Protein AF-A0A6B3CDD6-F1 (afdb_monomer_lite)

Sequence (97 aa):
TRARVNAILRVQDDTCPLCGSLGGDSSMEGPSWWHIDHDHRCCSGPTSCGQCVRGLLCKDCNTRGLAWYESLAADLQTWDHANAYLTDPPAHRAEAA

Structure (mmCIF, N/CA/C/O backbone):
data_AF-A0A6B3CDD6-F1
#
_entry.id   AF-A0A6B3CDD6-F1
#
loop_
_atom_site.group_PDB
_atom_site.id
_atom_site.type_symbol
_atom_site.label_atom_id
_atom_site.label_alt_id
_atom_site.label_comp_id
_atom_site.label_asym_id
_atom_site.label_entity_id
_atom_site.label_seq_id
_atom_site.pdbx_PDB_ins_code
_atom_site.Cartn_x
_atom_site.Cartn_y
_atom_site.Cartn_z
_atom_site.occupancy
_atom_site.B_iso_or_equiv
_atom_site.auth_seq_id
_atom_site.auth_comp_id
_atom_site.auth_asym_id
_atom_site.auth_atom_id
_atom_site.pdbx_PDB_model_num
ATOM 1 N N . THR A 1 1 ? 15.278 -6.518 -3.248 1.00 86.81 1 THR A N 1
ATOM 2 C CA . THR A 1 1 ? 16.163 -6.230 -4.402 1.00 86.81 1 THR A CA 1
ATOM 3 C C . THR A 1 1 ? 15.367 -5.500 -5.470 1.00 86.81 1 THR A C 1
ATOM 5 O O . THR A 1 1 ? 14.142 -5.573 -5.436 1.00 86.81 1 THR A O 1
ATOM 8 N N . ARG A 1 2 ? 16.021 -4.831 -6.432 1.00 88.25 2 ARG A N 1
ATOM 9 C CA . ARG A 1 2 ? 15.322 -4.169 -7.553 1.00 88.25 2 ARG A CA 1
ATOM 10 C C . ARG A 1 2 ? 14.465 -5.143 -8.374 1.00 88.25 2 ARG A C 1
ATOM 12 O O . ARG A 1 2 ? 13.357 -4.802 -8.756 1.00 88.25 2 ARG A O 1
ATOM 19 N N . ALA A 1 3 ? 14.936 -6.377 -8.559 1.00 90.56 3 ALA A N 1
ATOM 20 C CA . ALA A 1 3 ? 14.179 -7.424 -9.246 1.00 90.56 3 ALA A CA 1
ATOM 21 C C . ALA A 1 3 ? 12.838 -7.737 -8.559 1.00 90.56 3 ALA A C 1
ATOM 23 O O . ALA A 1 3 ? 11.816 -7.791 -9.236 1.00 90.56 3 ALA A O 1
ATOM 24 N N . ARG A 1 4 ? 12.831 -7.872 -7.223 1.00 92.38 4 ARG A N 1
ATOM 25 C CA . ARG A 1 4 ? 11.601 -8.120 -6.457 1.00 92.38 4 ARG A CA 1
ATOM 26 C C . ARG A 1 4 ? 10.631 -6.945 -6.537 1.00 92.38 4 ARG A C 1
ATOM 28 O O . ARG A 1 4 ? 9.458 -7.162 -6.787 1.00 92.38 4 ARG A O 1
ATOM 35 N N . VAL A 1 5 ? 11.122 -5.710 -6.404 1.00 91.94 5 VAL A N 1
ATOM 36 C CA . VAL A 1 5 ? 10.279 -4.509 -6.562 1.00 91.94 5 VAL A CA 1
ATOM 37 C C . VAL A 1 5 ? 9.611 -4.494 -7.940 1.00 91.94 5 VAL A C 1
ATOM 39 O O . VAL A 1 5 ? 8.399 -4.335 -8.027 1.00 91.94 5 VAL A O 1
ATOM 42 N N . ASN A 1 6 ? 10.372 -4.757 -9.005 1.00 92.38 6 ASN A N 1
ATOM 43 C CA . ASN A 1 6 ? 9.827 -4.798 -10.362 1.00 92.38 6 ASN A CA 1
ATOM 44 C C . ASN A 1 6 ? 8.827 -5.949 -10.569 1.00 92.38 6 ASN A C 1
ATOM 46 O O . ASN A 1 6 ? 7.899 -5.806 -11.355 1.00 92.38 6 ASN A O 1
ATOM 50 N N . ALA A 1 7 ? 9.011 -7.094 -9.904 1.00 94.56 7 ALA A N 1
ATOM 51 C CA . ALA A 1 7 ? 8.051 -8.198 -9.964 1.00 94.56 7 ALA A CA 1
ATOM 52 C C . ALA A 1 7 ? 6.709 -7.816 -9.328 1.00 94.56 7 ALA A C 1
ATOM 54 O O . ALA A 1 7 ? 5.665 -8.074 -9.919 1.00 94.56 7 ALA A O 1
ATOM 55 N N . ILE A 1 8 ? 6.749 -7.132 -8.182 1.00 96.12 8 ILE A N 1
ATOM 56 C CA . ILE A 1 8 ? 5.545 -6.633 -7.512 1.00 96.12 8 ILE A CA 1
ATOM 57 C C . ILE A 1 8 ? 4.838 -5.579 -8.376 1.00 96.12 8 ILE A C 1
ATOM 59 O O . ILE A 1 8 ? 3.627 -5.641 -8.540 1.00 96.12 8 ILE A O 1
ATOM 63 N N . LEU A 1 9 ? 5.575 -4.646 -8.983 1.00 93.31 9 LEU A N 1
ATOM 64 C CA . LEU A 1 9 ? 4.973 -3.638 -9.864 1.00 93.31 9 LEU A CA 1
ATOM 65 C C . LEU A 1 9 ? 4.276 -4.253 -11.084 1.00 93.31 9 LEU A C 1
ATOM 67 O O . LEU A 1 9 ? 3.169 -3.839 -11.414 1.00 93.31 9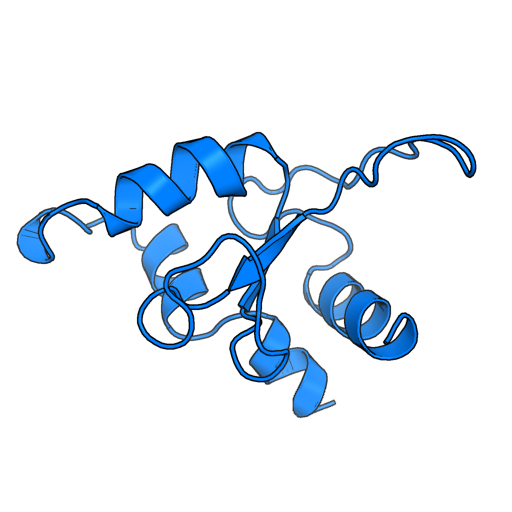 LEU A O 1
ATOM 71 N N . ARG A 1 10 ? 4.852 -5.305 -11.684 1.00 93.88 10 ARG A N 1
ATOM 72 C CA . ARG A 1 10 ? 4.214 -6.018 -12.802 1.00 93.88 10 ARG A CA 1
ATOM 73 C C . ARG A 1 10 ? 2.875 -6.647 -12.427 1.00 93.88 10 ARG A C 1
ATOM 75 O O . ARG A 1 10 ? 1.942 -6.552 -13.207 1.00 93.88 10 ARG A O 1
ATOM 82 N N . VAL A 1 11 ? 2.755 -7.270 -11.252 1.00 96.00 11 VAL A N 1
ATOM 83 C CA . VAL A 1 11 ? 1.465 -7.843 -10.802 1.00 96.00 11 VAL A CA 1
ATOM 84 C C . VAL A 1 11 ? 0.463 -6.783 -10.325 1.00 96.00 11 VAL A C 1
ATOM 86 O O . VAL A 1 11 ? -0.700 -7.102 -10.081 1.00 96.00 11 VAL A O 1
ATOM 89 N N . GLN A 1 12 ? 0.917 -5.538 -10.158 1.00 94.81 12 GLN A N 1
ATOM 90 C CA . GLN A 1 12 ? 0.086 -4.360 -9.909 1.00 94.81 12 GLN A CA 1
ATOM 91 C C . GLN A 1 12 ? -0.231 -3.576 -11.196 1.00 94.81 12 GLN A C 1
ATOM 93 O O . GLN A 1 12 ? -0.782 -2.479 -11.105 1.00 94.81 12 GLN A O 1
ATOM 98 N N . ASP A 1 13 ? 0.156 -4.082 -12.372 1.00 93.50 13 ASP A N 1
ATOM 99 C CA . ASP A 1 13 ? 0.006 -3.396 -13.662 1.00 93.50 13 ASP A CA 1
ATOM 100 C C . ASP A 1 13 ? 0.595 -1.970 -13.664 1.00 93.50 13 ASP A C 1
ATOM 102 O O . ASP A 1 13 ? 0.044 -1.054 -14.268 1.00 93.50 13 ASP A O 1
ATOM 106 N N . ASP A 1 14 ? 1.694 -1.760 -12.929 1.00 91.81 14 ASP A N 1
ATOM 107 C CA . ASP A 1 14 ? 2.326 -0.448 -12.721 1.00 91.81 14 ASP A CA 1
ATOM 108 C C . ASP A 1 14 ? 1.364 0.633 -12.156 1.00 91.81 14 ASP A C 1
ATOM 110 O O . ASP A 1 14 ? 1.562 1.841 -12.337 1.00 91.81 14 ASP A O 1
ATOM 114 N N . THR A 1 15 ? 0.335 0.207 -11.407 1.00 93.62 15 THR A N 1
ATOM 115 C CA . THR A 1 15 ? -0.639 1.071 -10.712 1.00 93.62 15 THR A CA 1
ATOM 116 C C . THR A 1 15 ? -0.598 0.910 -9.189 1.00 93.62 15 THR A C 1
ATOM 118 O O . THR A 1 15 ? -0.136 -0.096 -8.645 1.00 93.62 15 THR A O 1
ATOM 121 N N . CYS A 1 16 ? -1.026 1.946 -8.463 1.00 96.06 16 CYS A N 1
ATOM 122 C CA . CYS A 1 16 ? -1.259 1.835 -7.027 1.00 96.06 16 CYS A CA 1
ATOM 123 C C . CYS A 1 16 ? -2.511 0.974 -6.803 1.00 96.06 16 CYS A C 1
ATOM 125 O O . CYS A 1 16 ? -3.600 1.405 -7.183 1.00 96.06 16 CYS A O 1
ATOM 127 N N . PRO A 1 17 ? -2.412 -0.183 -6.131 1.00 96.62 17 PRO A N 1
ATOM 128 C CA . PRO A 1 17 ? -3.522 -1.120 -5.989 1.00 96.62 17 PRO A CA 1
ATOM 129 C C . PRO A 1 17 ? -4.675 -0.605 -5.120 1.00 96.62 17 PRO A C 1
ATOM 131 O O . PRO A 1 17 ? -5.676 -1.298 -5.036 1.00 96.62 17 PRO A O 1
ATOM 134 N N . LEU A 1 18 ? -4.542 0.563 -4.471 1.00 97.12 18 LEU A N 1
ATOM 135 C CA . LEU A 1 18 ? -5.598 1.179 -3.656 1.00 97.12 18 LEU A CA 1
ATOM 136 C C . LEU A 1 18 ? -6.336 2.335 -4.345 1.00 97.12 18 LEU A C 1
ATOM 138 O O . LEU A 1 18 ? -7.486 2.602 -4.011 1.00 97.12 18 LEU A O 1
ATOM 142 N N . CYS A 1 19 ? -5.684 3.069 -5.252 1.00 95.81 19 CYS A N 1
ATOM 143 C CA . CYS A 1 19 ? -6.302 4.218 -5.932 1.00 95.81 19 CYS A CA 1
ATOM 144 C C . CYS A 1 19 ? -6.292 4.128 -7.460 1.00 95.81 19 CYS A C 1
ATOM 146 O O . CYS A 1 19 ? -6.873 4.987 -8.117 1.00 95.81 19 CYS A O 1
ATOM 148 N N . GLY A 1 20 ? -5.616 3.132 -8.034 1.00 93.88 20 GLY A N 1
ATOM 149 C CA . GLY A 1 20 ? -5.498 2.932 -9.477 1.00 93.88 20 GLY A CA 1
ATOM 150 C C . GLY A 1 20 ? -4.600 3.941 -10.198 1.00 93.88 20 GLY A C 1
ATOM 151 O O . GLY A 1 20 ? -4.432 3.838 -11.409 1.00 93.88 20 GLY A O 1
ATOM 152 N N . SER A 1 21 ? -4.007 4.912 -9.495 1.00 91.38 21 SER A N 1
ATOM 153 C CA . SER A 1 21 ? -3.100 5.872 -10.127 1.00 91.38 21 SER A CA 1
ATOM 154 C C . SER A 1 21 ? -1.871 5.164 -10.690 1.00 91.38 21 SER A C 1
ATOM 156 O O . SER A 1 21 ? -1.242 4.364 -9.993 1.00 91.38 21 SER A O 1
ATOM 158 N N . LEU A 1 22 ? -1.509 5.504 -11.926 1.00 87.62 22 LEU A N 1
ATOM 159 C CA . LEU A 1 22 ? -0.252 5.083 -12.538 1.00 87.62 22 LEU A CA 1
ATOM 160 C C . LEU A 1 22 ? 0.925 5.736 -11.815 1.00 87.62 22 LEU A C 1
ATOM 162 O O . LEU A 1 22 ? 0.846 6.901 -11.405 1.00 87.62 22 LEU A O 1
ATOM 166 N N . GLY A 1 23 ? 2.022 4.990 -11.697 1.00 77.31 23 GLY A N 1
ATOM 167 C CA . GLY A 1 23 ? 3.290 5.554 -11.254 1.00 77.31 23 GLY A CA 1
ATOM 168 C C . GLY A 1 23 ? 3.705 6.705 -12.165 1.00 77.31 23 GLY A C 1
ATOM 169 O O . GLY A 1 23 ? 3.801 6.529 -13.378 1.00 77.31 23 GLY A O 1
ATOM 170 N N . GLY A 1 24 ? 3.937 7.887 -11.590 1.00 68.38 24 GLY A N 1
ATOM 171 C CA . GLY A 1 24 ? 4.525 8.998 -12.337 1.00 68.38 24 GLY A CA 1
ATOM 172 C C . GLY A 1 24 ? 5.928 8.633 -12.823 1.00 68.38 24 GLY A C 1
ATOM 173 O O . GLY A 1 24 ? 6.665 7.927 -12.133 1.00 68.38 24 GLY A O 1
ATOM 174 N N . ASP A 1 25 ? 6.310 9.153 -13.986 1.00 51.31 25 ASP A N 1
ATOM 175 C CA . ASP A 1 25 ? 7.615 8.969 -14.631 1.00 51.31 25 ASP A CA 1
ATOM 176 C C . ASP A 1 25 ? 8.766 9.709 -13.927 1.00 51.31 25 ASP A C 1
ATOM 178 O O . ASP A 1 25 ? 9.803 9.942 -14.546 1.00 51.31 25 ASP A O 1
ATOM 182 N N . SER A 1 26 ? 8.592 10.083 -12.651 1.00 49.66 26 SER A N 1
ATOM 183 C CA . SER A 1 26 ? 9.476 10.956 -11.879 1.00 49.66 26 SER A CA 1
ATOM 184 C C . SER A 1 26 ? 10.901 10.408 -11.807 1.00 49.66 26 SER A C 1
ATOM 186 O O . SER A 1 26 ? 11.257 9.684 -10.882 1.00 49.66 26 SER A O 1
ATOM 188 N N . SER A 1 27 ? 11.646 10.784 -12.845 1.00 41.81 27 SER A N 1
ATOM 189 C CA . SER A 1 27 ? 13.074 10.949 -13.057 1.00 41.81 27 SER A CA 1
ATOM 190 C C . SER A 1 27 ? 14.027 9.973 -12.369 1.00 41.81 27 SER A C 1
ATOM 192 O O . SER A 1 27 ? 14.005 9.723 -11.169 1.00 41.81 27 SER A O 1
ATOM 194 N N . MET A 1 28 ? 15.032 9.572 -13.145 1.00 46.25 28 MET A N 1
ATOM 195 C CA . MET A 1 28 ? 16.285 8.944 -12.707 1.00 46.25 28 MET A CA 1
ATOM 196 C C . MET A 1 28 ? 16.998 9.668 -11.531 1.00 46.25 28 MET A C 1
ATOM 198 O O . MET A 1 28 ? 18.017 9.171 -11.061 1.00 46.25 28 MET A O 1
ATOM 202 N N . GLU A 1 29 ? 16.496 10.826 -11.071 1.00 49.81 29 GLU A N 1
ATOM 203 C CA . GLU A 1 29 ? 17.125 11.745 -10.114 1.00 49.81 29 GLU A CA 1
ATOM 204 C C . GLU A 1 29 ? 16.166 12.284 -9.017 1.00 49.81 29 GLU A C 1
ATOM 206 O O . GLU A 1 29 ? 16.476 13.275 -8.358 1.00 49.81 29 GLU A O 1
ATOM 211 N N . GLY A 1 30 ? 15.012 11.645 -8.775 1.00 57.16 30 GLY A N 1
ATOM 212 C CA . GLY A 1 30 ? 14.051 12.042 -7.729 1.00 57.16 30 GLY A CA 1
ATOM 213 C C . GLY A 1 30 ? 13.683 10.927 -6.734 1.00 57.16 30 GLY A C 1
ATOM 214 O O . GLY A 1 30 ? 14.011 9.759 -6.955 1.00 57.16 30 GLY A O 1
ATOM 215 N N . PRO A 1 31 ? 12.990 11.249 -5.617 1.00 61.94 31 PRO A N 1
ATOM 216 C CA . PRO A 1 31 ? 12.383 10.232 -4.765 1.00 61.94 31 PRO A CA 1
ATOM 217 C C . PRO A 1 31 ? 11.385 9.408 -5.578 1.00 61.94 31 PRO A C 1
ATOM 219 O O . PRO A 1 31 ? 10.503 9.967 -6.230 1.00 61.94 31 PRO A O 1
ATOM 222 N N . SER A 1 32 ? 11.521 8.083 -5.507 1.00 76.69 32 SER A N 1
ATOM 223 C CA . SER A 1 32 ? 10.589 7.142 -6.129 1.00 76.69 32 SER A CA 1
ATOM 224 C C . SER A 1 32 ? 9.143 7.500 -5.779 1.00 76.69 32 SER A C 1
ATOM 226 O O . SER A 1 32 ? 8.813 7.685 -4.608 1.00 76.69 32 SER A O 1
ATOM 228 N N . TRP A 1 33 ? 8.277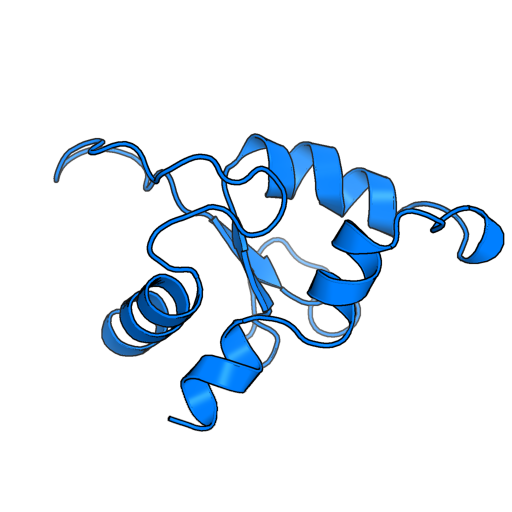 7.545 -6.793 1.00 87.00 33 TRP A N 1
ATOM 229 C CA . TRP A 1 33 ? 6.826 7.665 -6.618 1.00 87.00 33 TRP A CA 1
ATOM 230 C C . TRP A 1 33 ? 6.258 6.514 -5.771 1.00 87.00 33 TRP A C 1
ATOM 232 O O . TRP A 1 33 ? 5.306 6.688 -5.008 1.00 87.00 33 TRP A O 1
ATOM 242 N N . TRP A 1 34 ? 6.873 5.336 -5.901 1.00 92.44 34 TRP A N 1
ATOM 243 C CA . TRP A 1 34 ? 6.497 4.109 -5.213 1.00 92.44 34 TRP A CA 1
ATOM 244 C C . TRP A 1 34 ? 7.114 4.031 -3.825 1.00 92.44 34 TRP A C 1
ATOM 246 O O . TRP A 1 34 ? 8.337 4.109 -3.672 1.00 92.44 34 TRP A O 1
ATOM 256 N N . HIS A 1 35 ? 6.262 3.786 -2.837 1.00 94.12 35 HIS A N 1
ATOM 257 C CA . HIS A 1 35 ? 6.631 3.508 -1.460 1.00 94.12 35 HIS A CA 1
ATOM 258 C C . HIS A 1 35 ? 6.390 2.035 -1.143 1.00 94.12 35 HIS A C 1
ATOM 260 O O . HIS A 1 35 ? 5.356 1.479 -1.508 1.00 94.12 35 HIS A O 1
ATOM 266 N N . ILE A 1 36 ? 7.342 1.416 -0.445 1.00 96.06 36 ILE A N 1
ATOM 267 C CA . ILE A 1 36 ? 7.191 0.050 0.057 1.00 96.06 36 ILE A CA 1
ATOM 268 C C . ILE A 1 36 ? 6.215 0.086 1.225 1.00 96.06 36 ILE A C 1
ATOM 270 O O . ILE A 1 36 ? 6.502 0.699 2.253 1.00 96.06 36 ILE A O 1
ATOM 274 N N . ASP A 1 37 ? 5.091 -0.591 1.055 1.00 97.81 37 ASP A N 1
ATOM 275 C CA . ASP A 1 37 ? 4.148 -0.868 2.123 1.00 97.81 37 ASP A CA 1
ATOM 276 C C . ASP A 1 37 ? 4.414 -2.261 2.714 1.00 97.81 37 ASP A 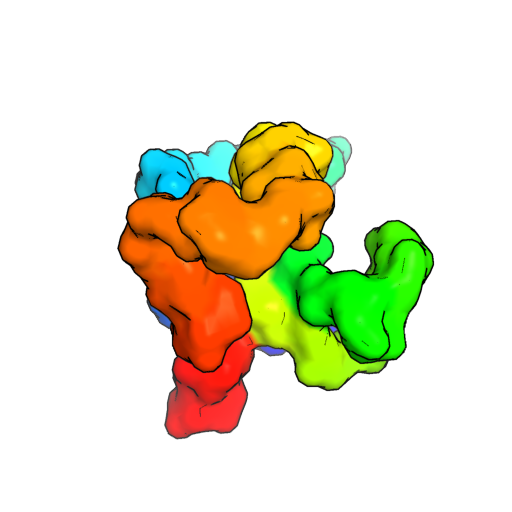C 1
ATOM 278 O O . ASP A 1 37 ? 4.783 -3.202 1.998 1.00 97.81 37 ASP A O 1
ATOM 282 N N . HIS A 1 38 ? 4.263 -2.392 4.031 1.00 97.81 38 HIS A N 1
ATOM 283 C CA . HIS A 1 38 ? 4.540 -3.631 4.745 1.00 97.81 38 HIS A CA 1
ATOM 284 C C . HIS A 1 38 ? 3.660 -3.814 5.980 1.00 97.81 38 HIS A C 1
ATOM 286 O O . HIS A 1 38 ? 3.125 -2.860 6.529 1.00 97.81 38 HIS A O 1
ATOM 292 N N . ASP A 1 39 ? 3.550 -5.057 6.450 1.00 97.19 39 ASP A N 1
ATOM 293 C CA . ASP A 1 39 ? 2.766 -5.375 7.644 1.00 97.19 39 ASP A CA 1
ATOM 294 C C . ASP A 1 39 ? 3.429 -4.805 8.914 1.00 97.19 39 ASP A C 1
ATOM 296 O O . ASP A 1 39 ? 4.534 -5.218 9.303 1.00 97.19 39 ASP A O 1
ATOM 300 N N . HIS A 1 40 ? 2.743 -3.869 9.581 1.00 94.12 40 HIS A N 1
ATOM 301 C CA . HIS A 1 40 ? 3.213 -3.250 10.821 1.00 94.12 40 HIS A CA 1
ATOM 302 C C . HIS A 1 40 ? 3.107 -4.156 12.059 1.00 94.12 40 HIS A C 1
ATOM 304 O O . HIS A 1 40 ? 3.735 -3.876 13.081 1.00 94.12 40 HIS A O 1
ATOM 310 N N . ARG A 1 41 ? 2.393 -5.287 11.972 1.00 94.00 41 ARG A N 1
ATOM 311 C CA . ARG A 1 41 ? 2.425 -6.346 12.997 1.00 94.00 41 ARG A CA 1
ATOM 312 C C . ARG A 1 41 ? 3.738 -7.129 12.952 1.00 94.00 41 ARG A C 1
ATOM 314 O O . ARG A 1 41 ? 4.163 -7.658 13.974 1.00 94.00 41 ARG A O 1
ATOM 321 N N . CYS A 1 42 ? 4.386 -7.198 11.784 1.00 96.94 42 CYS A N 1
ATOM 322 C CA . CYS A 1 42 ? 5.709 -7.805 11.628 1.00 96.94 42 CYS A CA 1
ATOM 323 C C . CYS A 1 42 ? 6.838 -6.811 11.937 1.00 96.94 42 CYS A C 1
ATOM 325 O O . CYS A 1 42 ? 7.807 -7.163 12.607 1.00 96.94 42 CYS A O 1
ATOM 327 N N . CYS A 1 43 ? 6.740 -5.575 11.444 1.00 95.62 43 CYS A N 1
ATOM 328 C CA . CYS A 1 43 ? 7.741 -4.530 11.665 1.00 95.62 43 CYS A CA 1
ATOM 329 C C . CYS A 1 43 ? 7.047 -3.236 12.085 1.00 95.62 43 CYS A C 1
ATOM 331 O O . CYS A 1 43 ? 6.403 -2.612 11.261 1.00 95.62 43 CYS A O 1
ATOM 333 N N . SER A 1 44 ? 7.201 -2.793 13.332 1.00 92.81 44 SER A N 1
ATOM 334 C CA . SER A 1 44 ? 6.529 -1.581 13.835 1.00 92.81 44 SER A CA 1
ATOM 335 C C . SER A 1 44 ? 7.183 -0.259 13.405 1.00 92.81 44 SER A C 1
ATOM 337 O O . SER A 1 44 ? 6.645 0.813 13.670 1.00 92.81 44 SER A O 1
ATOM 339 N N . GLY A 1 45 ? 8.372 -0.323 12.800 1.00 91.25 45 GLY A N 1
ATOM 340 C CA . GLY A 1 45 ? 9.139 0.840 12.361 1.00 91.25 45 GLY A CA 1
ATOM 341 C C . GLY A 1 45 ? 8.850 1.262 10.915 1.00 91.25 45 GLY A C 1
ATOM 342 O O . GLY A 1 45 ? 8.068 0.621 10.225 1.00 91.25 45 GLY A O 1
ATOM 343 N N . PRO A 1 46 ? 9.541 2.307 10.424 1.00 90.00 46 PRO A N 1
ATOM 344 C CA . PRO A 1 4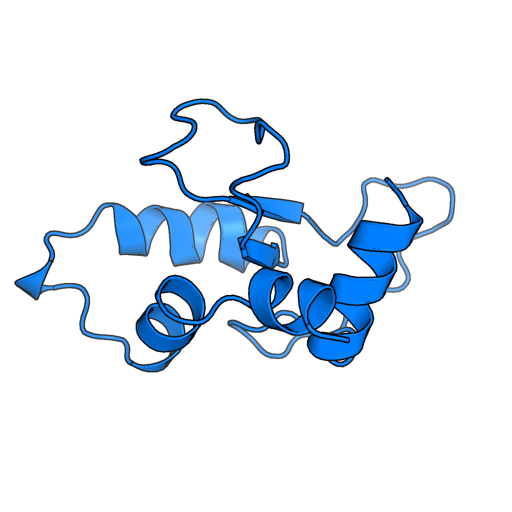6 ? 9.352 2.852 9.074 1.00 90.00 46 PRO A CA 1
ATOM 345 C C . PRO A 1 46 ? 9.981 1.998 7.960 1.00 90.00 46 PRO A C 1
ATOM 347 O O . PRO A 1 46 ? 9.963 2.393 6.794 1.00 90.00 46 PRO A O 1
ATOM 350 N N . THR A 1 47 ? 10.623 0.881 8.308 1.00 93.25 47 THR A N 1
ATOM 351 C CA . THR A 1 47 ? 11.321 0.010 7.365 1.00 93.25 47 THR A 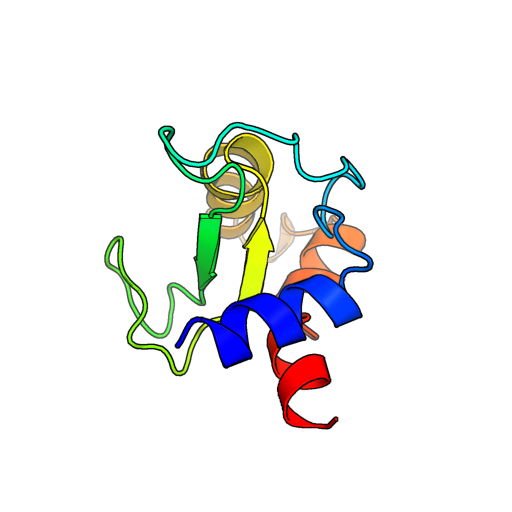CA 1
ATOM 352 C C . THR A 1 47 ? 10.850 -1.431 7.502 1.00 93.25 47 THR A C 1
ATOM 354 O O . THR A 1 47 ? 10.653 -1.957 8.598 1.00 93.25 47 THR A O 1
ATOM 357 N N . SER A 1 48 ? 10.732 -2.093 6.354 1.00 95.31 48 SER A N 1
ATOM 358 C CA . SER A 1 48 ? 10.410 -3.513 6.274 1.00 95.31 48 SER A CA 1
ATOM 359 C C . SER A 1 48 ? 11.646 -4.377 6.544 1.00 95.31 48 SER A C 1
ATOM 361 O O . SER A 1 48 ? 12.743 -4.071 6.072 1.00 95.31 48 SER A O 1
ATOM 363 N N . CYS A 1 49 ? 11.453 -5.535 7.185 1.00 96.06 49 CYS A N 1
ATOM 364 C CA . CYS A 1 49 ? 12.444 -6.619 7.220 1.00 96.06 49 CYS A CA 1
ATOM 365 C C . CYS A 1 49 ? 12.637 -7.307 5.852 1.00 96.06 49 CYS A C 1
ATOM 367 O O . CYS A 1 49 ? 13.432 -8.236 5.711 1.00 96.06 49 CYS A O 1
ATOM 369 N N . GLY A 1 50 ? 11.869 -6.900 4.841 1.00 93.94 50 GLY A N 1
ATOM 370 C CA . GLY A 1 50 ? 11.797 -7.517 3.527 1.00 93.94 50 GLY A CA 1
ATOM 371 C C . GLY A 1 50 ? 10.765 -8.638 3.463 1.00 93.94 50 GLY A C 1
ATOM 372 O O . GLY A 1 50 ? 10.081 -8.746 2.456 1.00 93.94 50 GLY A O 1
ATOM 373 N N . GLN A 1 51 ? 10.578 -9.447 4.502 1.00 94.50 51 GLN A N 1
ATOM 374 C CA . GLN A 1 51 ? 9.626 -10.568 4.438 1.00 94.50 51 GLN A CA 1
ATOM 375 C C . GLN A 1 51 ? 8.160 -10.123 4.537 1.00 94.50 51 GLN A C 1
ATOM 377 O O . GLN A 1 51 ? 7.282 -10.812 4.045 1.00 94.50 51 GLN A O 1
ATOM 382 N N . CYS A 1 52 ? 7.895 -8.952 5.118 1.00 96.94 52 CYS A N 1
ATOM 383 C CA . CYS A 1 52 ? 6.541 -8.441 5.342 1.00 96.94 52 CYS A CA 1
ATOM 384 C C . CYS A 1 52 ? 6.044 -7.442 4.288 1.00 96.94 52 CYS A C 1
ATOM 386 O O . CYS A 1 52 ? 5.064 -6.744 4.537 1.00 96.94 52 CYS A O 1
ATOM 388 N N . VAL A 1 53 ? 6.735 -7.313 3.151 1.00 97.81 53 VAL A N 1
ATOM 389 C CA . VAL A 1 53 ? 6.313 -6.407 2.071 1.00 97.81 53 VAL A CA 1
ATOM 390 C C . VAL A 1 53 ? 4.956 -6.855 1.543 1.00 97.81 53 VAL A C 1
ATOM 392 O O . VAL A 1 53 ? 4.805 -8.015 1.177 1.00 97.81 53 VAL A O 1
ATOM 395 N N . ARG A 1 54 ? 3.998 -5.928 1.474 1.00 98.19 54 ARG A N 1
ATOM 396 C CA . ARG A 1 54 ? 2.670 -6.163 0.893 1.00 98.19 54 ARG A CA 1
ATOM 397 C C . ARG A 1 54 ? 2.617 -5.696 -0.560 1.00 98.19 54 ARG A C 1
ATOM 399 O O . ARG A 1 54 ? 2.175 -6.427 -1.442 1.00 98.19 54 ARG A O 1
ATOM 406 N N . GLY A 1 55 ? 3.130 -4.505 -0.840 1.00 97.31 55 GLY A N 1
ATOM 407 C CA . GLY A 1 55 ? 3.022 -3.918 -2.169 1.00 97.31 55 GLY A CA 1
ATOM 408 C C . GLY A 1 55 ? 3.790 -2.616 -2.315 1.00 97.31 55 GLY A C 1
ATOM 409 O O . GLY A 1 55 ? 4.475 -2.158 -1.396 1.00 97.31 55 GLY A O 1
ATOM 410 N N . LEU A 1 56 ? 3.677 -2.031 -3.504 1.00 96.62 56 LEU A N 1
ATOM 411 C CA . LEU A 1 56 ? 4.153 -0.686 -3.788 1.00 96.62 56 LEU A CA 1
ATOM 412 C C . LEU A 1 56 ? 2.938 0.232 -3.898 1.00 96.62 56 LEU A C 1
ATOM 414 O O . LEU A 1 56 ? 2.106 0.071 -4.789 1.00 96.62 56 LEU A O 1
ATOM 418 N N . LEU A 1 57 ? 2.844 1.207 -3.004 1.00 96.75 57 LEU A N 1
ATOM 419 C CA . LEU A 1 57 ? 1.752 2.176 -2.963 1.00 96.75 57 LEU A CA 1
ATOM 420 C C . LEU A 1 57 ? 2.262 3.569 -3.337 1.00 96.75 57 LEU A C 1
ATOM 422 O O . LEU A 1 57 ? 3.444 3.879 -3.166 1.00 96.75 57 LEU A O 1
ATOM 426 N N . CYS A 1 58 ? 1.366 4.444 -3.795 1.00 94.94 58 CYS A N 1
ATOM 427 C CA . CYS A 1 58 ? 1.683 5.869 -3.863 1.00 94.94 58 CYS A CA 1
ATOM 428 C C . CYS A 1 58 ? 1.833 6.447 -2.444 1.00 94.94 58 CYS A C 1
ATOM 430 O O . CYS A 1 58 ? 1.319 5.889 -1.467 1.00 94.94 58 CYS A O 1
ATOM 432 N N . LYS A 1 59 ? 2.507 7.596 -2.321 1.00 92.56 59 LYS A N 1
ATOM 433 C CA . LYS A 1 59 ? 2.737 8.253 -1.024 1.00 92.56 59 LYS A CA 1
ATOM 434 C C . LYS A 1 59 ? 1.451 8.463 -0.223 1.00 92.56 59 LYS A C 1
ATOM 436 O O . LYS A 1 59 ? 1.433 8.191 0.978 1.00 92.56 59 LYS A O 1
ATOM 441 N N . ASP A 1 60 ? 0.394 8.945 -0.869 1.00 94.06 60 ASP A N 1
ATOM 442 C CA . ASP A 1 60 ? -0.855 9.302 -0.193 1.00 94.06 60 ASP A CA 1
ATOM 443 C C . ASP A 1 60 ? -1.612 8.062 0.285 1.00 94.06 60 ASP A C 1
ATOM 445 O O . ASP A 1 60 ? -2.007 7.995 1.451 1.00 94.06 60 ASP A O 1
ATOM 449 N N . CYS A 1 61 ? -1.734 7.039 -0.566 1.00 97.25 61 CYS A N 1
ATOM 450 C CA . CYS A 1 61 ? -2.331 5.764 -0.179 1.00 97.25 61 CYS A CA 1
ATOM 451 C C . CYS A 1 61 ? -1.547 5.084 0.941 1.00 97.25 61 CYS A C 1
ATOM 453 O O . CYS A 1 61 ? -2.174 4.576 1.859 1.00 97.25 61 CYS A O 1
ATOM 455 N N . ASN A 1 62 ? -0.211 5.113 0.916 1.00 96.81 62 ASN A N 1
ATOM 456 C CA . ASN A 1 62 ? 0.594 4.492 1.966 1.00 96.81 62 ASN A CA 1
ATOM 457 C C . ASN A 1 62 ? 0.478 5.246 3.301 1.00 96.81 62 ASN A C 1
ATOM 459 O O . ASN A 1 62 ?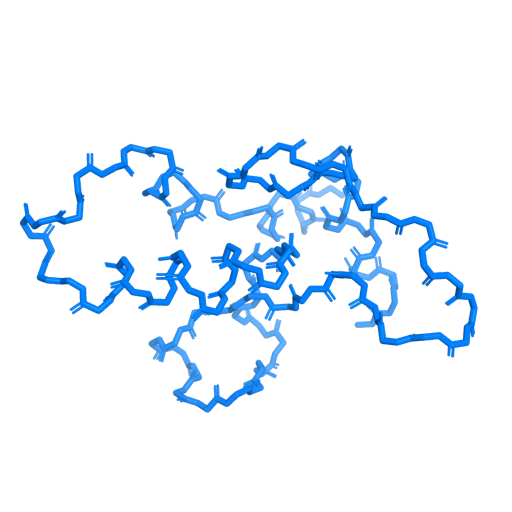 0.091 4.693 4.324 1.00 96.81 62 ASN A O 1
ATOM 463 N N . THR A 1 63 ? 0.804 6.541 3.292 1.00 92.88 63 THR A N 1
ATOM 464 C CA . THR A 1 63 ? 1.047 7.305 4.529 1.00 92.88 63 THR A CA 1
ATOM 465 C C . THR A 1 63 ? -0.201 7.937 5.133 1.00 92.88 63 THR A C 1
ATOM 467 O O . THR A 1 63 ? -0.193 8.275 6.313 1.00 92.88 63 THR A O 1
ATOM 470 N N . ARG A 1 64 ? -1.262 8.135 4.341 1.00 94.44 64 ARG A N 1
ATOM 471 C CA . ARG A 1 64 ? -2.495 8.804 4.784 1.00 94.44 64 ARG A CA 1
ATOM 472 C C . ARG A 1 64 ? -3.717 7.908 4.670 1.00 94.44 64 ARG A C 1
ATOM 474 O O . ARG A 1 64 ? -4.556 7.953 5.554 1.00 94.44 64 ARG A O 1
ATOM 481 N N . GLY A 1 65 ? -3.818 7.124 3.598 1.00 96.38 65 GLY A N 1
ATOM 482 C CA . GLY A 1 65 ? -4.940 6.215 3.368 1.00 96.38 65 GLY A CA 1
ATOM 483 C C . GLY A 1 65 ? -4.861 4.976 4.253 1.00 96.38 65 GLY A C 1
ATOM 484 O O . GLY A 1 65 ? -5.553 4.878 5.264 1.00 96.38 65 GLY A O 1
ATOM 485 N N . LEU A 1 66 ? -3.994 4.039 3.875 1.00 97.50 66 LEU A N 1
ATOM 486 C CA . LEU A 1 66 ? -3.871 2.736 4.516 1.00 97.50 66 LEU A CA 1
ATOM 487 C C . LEU A 1 66 ? -3.390 2.848 5.965 1.00 97.50 66 LEU A C 1
ATOM 489 O O . LEU A 1 66 ? -3.969 2.209 6.833 1.00 97.50 66 LEU A O 1
ATOM 493 N N . ALA A 1 67 ? -2.418 3.723 6.250 1.00 95.06 67 ALA A N 1
ATOM 494 C CA . ALA A 1 67 ? -1.950 3.949 7.618 1.00 95.06 67 ALA A CA 1
ATOM 495 C C . ALA A 1 67 ? -3.070 4.406 8.574 1.00 95.06 67 ALA A C 1
ATOM 497 O O . ALA A 1 67 ? -3.152 3.927 9.704 1.00 95.06 67 ALA A O 1
ATOM 498 N N . TRP A 1 68 ? -3.951 5.313 8.133 1.00 96.31 68 TRP A N 1
ATOM 499 C CA . TRP A 1 68 ? -5.125 5.704 8.919 1.00 96.31 68 TRP A CA 1
ATOM 500 C C . TRP A 1 68 ? -6.114 4.545 9.038 1.00 96.31 68 TRP A C 1
ATOM 502 O O . TRP A 1 68 ? -6.595 4.261 10.132 1.00 96.31 68 TRP A O 1
ATOM 512 N N . TYR A 1 69 ? -6.383 3.855 7.934 1.00 97.56 69 TYR A N 1
ATOM 513 C CA . TYR A 1 69 ? -7.335 2.753 7.895 1.00 97.56 69 TYR A CA 1
ATOM 514 C C . TYR A 1 69 ? -6.952 1.603 8.841 1.00 97.56 69 TYR A C 1
ATOM 516 O O . TYR A 1 69 ? -7.786 1.142 9.613 1.00 97.56 69 TYR A O 1
ATOM 524 N N . GLU A 1 70 ? -5.678 1.202 8.871 1.00 95.38 70 GLU A N 1
ATOM 525 C CA . GLU A 1 70 ? -5.168 0.183 9.800 1.00 95.38 70 GLU A CA 1
ATOM 526 C C . GLU A 1 70 ? -5.191 0.631 11.269 1.00 95.38 70 GLU A C 1
ATOM 528 O O . GLU A 1 70 ? -5.192 -0.210 12.166 1.00 95.38 70 GLU A O 1
ATOM 533 N N . SER A 1 71 ? -5.224 1.943 11.533 1.00 94.88 71 SER A N 1
ATOM 534 C CA . SER A 1 71 ? -5.354 2.484 12.894 1.00 94.88 71 SER A CA 1
ATOM 535 C C . SER A 1 71 ? -6.780 2.398 13.449 1.00 94.88 71 SER A C 1
ATOM 537 O O . SER A 1 71 ? -6.984 2.567 14.653 1.00 94.88 71 SER A O 1
ATOM 539 N N . LEU A 1 72 ? -7.769 2.142 12.587 1.00 96.62 72 LEU A N 1
ATOM 540 C CA . LEU A 1 72 ? -9.154 1.963 12.999 1.00 96.62 72 LEU A CA 1
ATOM 541 C C . LEU A 1 72 ? -9.335 0.632 13.733 1.00 96.62 72 LEU A C 1
ATOM 543 O O . LEU A 1 72 ? -8.653 -0.357 13.454 1.00 96.62 72 LEU A O 1
ATOM 547 N N . ALA A 1 73 ? -10.319 0.589 14.630 1.00 97.12 73 ALA A N 1
ATOM 548 C CA . ALA A 1 73 ? -10.789 -0.669 15.194 1.00 97.12 73 ALA A CA 1
ATOM 549 C C . ALA A 1 73 ? -11.315 -1.593 14.079 1.00 97.12 73 ALA A C 1
ATOM 551 O O . ALA A 1 73 ? -11.825 -1.126 13.060 1.00 97.12 73 ALA A O 1
ATOM 552 N N . ALA A 1 74 ? -11.170 -2.908 14.261 1.00 94.19 74 ALA A N 1
ATOM 553 C CA . ALA A 1 74 ? -11.457 -3.893 13.215 1.00 94.19 74 ALA A CA 1
ATOM 554 C C . ALA A 1 74 ? -12.911 -3.845 12.705 1.00 94.19 74 ALA A C 1
ATOM 556 O O . ALA A 1 74 ? -13.159 -4.108 11.534 1.00 94.19 74 ALA A O 1
ATOM 557 N N . ASP A 1 75 ? -13.865 -3.468 13.555 1.00 97.44 75 ASP A N 1
ATOM 558 C CA . ASP A 1 75 ? -15.276 -3.280 13.202 1.00 97.44 75 ASP A CA 1
ATOM 559 C C . ASP A 1 75 ? -15.525 -2.063 12.294 1.00 97.44 75 ASP A C 1
ATOM 561 O O . ASP A 1 75 ? -16.531 -2.013 11.589 1.00 97.44 75 ASP A O 1
ATOM 565 N N . LEU A 1 76 ? -14.598 -1.103 12.268 1.00 98.06 76 LEU A N 1
ATOM 566 C CA . LEU A 1 76 ? -14.642 0.074 11.398 1.00 98.06 76 LEU A CA 1
ATOM 567 C C . LEU A 1 76 ? -13.865 -0.122 10.086 1.00 98.06 76 LEU A C 1
ATOM 569 O O . LEU A 1 76 ? -14.043 0.663 9.150 1.00 98.06 76 LEU A O 1
ATOM 573 N N . GLN A 1 77 ? -13.053 -1.178 9.977 1.00 97.62 77 GLN A N 1
ATOM 574 C CA . GLN A 1 77 ? -12.326 -1.547 8.759 1.00 97.62 77 GLN A CA 1
ATOM 575 C C . GLN A 1 77 ? -13.264 -2.222 7.744 1.00 97.62 77 GLN A C 1
ATOM 577 O O . GLN A 1 77 ? -13.196 -3.419 7.471 1.00 97.62 77 GLN A O 1
ATOM 582 N N . THR A 1 78 ? -14.162 -1.425 7.172 1.00 97.31 78 THR A N 1
ATOM 583 C CA . THR A 1 78 ? -15.274 -1.879 6.317 1.00 97.31 78 THR A CA 1
ATOM 584 C C . THR A 1 78 ? -15.043 -1.670 4.820 1.00 97.31 78 THR A C 1
ATOM 586 O O . THR A 1 78 ? -15.931 -1.924 4.011 1.00 97.31 78 THR A O 1
ATOM 589 N N . TRP A 1 79 ? -13.872 -1.181 4.416 1.00 97.38 79 TRP A N 1
ATOM 590 C CA . TRP A 1 79 ? -13.563 -0.938 3.010 1.00 97.38 79 TRP A CA 1
ATOM 591 C C . TRP A 1 79 ? -13.016 -2.207 2.364 1.00 97.38 79 TRP A C 1
ATOM 593 O O . TRP A 1 79 ? -11.827 -2.511 2.471 1.00 97.38 79 TRP A O 1
ATOM 603 N N . ASP A 1 80 ? -13.883 -2.912 1.636 1.00 97.81 80 ASP A N 1
ATOM 604 C CA . ASP A 1 80 ? -13.563 -4.183 0.971 1.00 97.81 80 ASP A CA 1
ATOM 605 C C . ASP A 1 80 ? -12.292 -4.115 0.125 1.00 97.81 80 ASP A C 1
ATOM 607 O O . ASP A 1 80 ? -11.472 -5.026 0.155 1.00 97.81 80 ASP A O 1
ATOM 611 N N . HIS A 1 81 ? -12.088 -3.013 -0.596 1.00 96.62 81 HIS A N 1
ATOM 612 C CA . HIS A 1 81 ? -10.918 -2.850 -1.452 1.00 96.62 81 HIS A CA 1
ATOM 613 C C . HIS A 1 81 ? -9.601 -2.789 -0.659 1.00 96.62 81 HIS A C 1
ATOM 615 O O . HIS A 1 81 ? -8.627 -3.450 -1.022 1.00 96.62 81 HIS A O 1
ATOM 621 N N . ALA A 1 82 ? -9.577 -2.055 0.458 1.00 97.38 82 ALA A N 1
ATOM 622 C CA . ALA A 1 82 ? -8.415 -2.010 1.343 1.00 97.38 82 ALA A CA 1
ATOM 623 C C . ALA A 1 82 ? -8.209 -3.360 2.046 1.00 97.38 82 ALA A C 1
ATOM 625 O O . ALA A 1 82 ? -7.085 -3.848 2.128 1.00 97.38 82 ALA A O 1
ATOM 626 N N . ASN A 1 83 ? -9.293 -4.007 2.479 1.00 97.88 83 ASN A N 1
ATOM 627 C CA . ASN A 1 83 ? -9.236 -5.328 3.104 1.00 97.88 83 ASN A CA 1
ATOM 628 C C . ASN A 1 83 ? -8.710 -6.401 2.141 1.00 97.88 83 ASN A C 1
ATOM 630 O O . ASN A 1 83 ? -7.904 -7.238 2.545 1.00 97.88 83 ASN A O 1
ATOM 634 N N . ALA A 1 84 ? -9.096 -6.361 0.865 1.00 97.25 84 ALA A N 1
ATOM 635 C CA . ALA A 1 84 ? -8.559 -7.250 -0.162 1.00 97.25 84 ALA A CA 1
ATOM 636 C C . ALA A 1 84 ? -7.041 -7.069 -0.314 1.00 97.25 84 ALA A C 1
ATOM 638 O O . ALA A 1 84 ? -6.300 -8.048 -0.296 1.00 97.25 84 ALA A O 1
ATOM 639 N N . TYR A 1 85 ? -6.562 -5.822 -0.359 1.00 97.75 85 TYR A N 1
ATOM 640 C CA . TYR A 1 85 ? -5.128 -5.525 -0.387 1.00 97.75 85 TYR A CA 1
ATOM 641 C C . TYR A 1 85 ? -4.386 -6.028 0.867 1.00 97.75 85 TYR A C 1
ATOM 643 O O . TYR A 1 85 ? -3.285 -6.563 0.759 1.00 97.75 85 TYR A O 1
ATOM 651 N N . LEU A 1 86 ? -4.976 -5.874 2.057 1.00 96.88 86 LEU A N 1
ATOM 652 C CA . LEU A 1 86 ? -4.378 -6.317 3.322 1.00 96.88 86 LEU A CA 1
ATOM 653 C C . LEU A 1 86 ? -4.316 -7.848 3.459 1.00 96.88 86 LEU A C 1
ATOM 655 O O . LEU A 1 86 ? -3.420 -8.361 4.129 1.00 96.88 86 LEU A O 1
ATOM 659 N N . THR A 1 87 ? -5.271 -8.566 2.864 1.00 95.69 87 THR A N 1
ATOM 660 C CA . THR A 1 87 ? -5.428 -10.023 3.018 1.00 95.69 87 THR A CA 1
ATOM 661 C C . THR A 1 87 ? -4.732 -10.827 1.923 1.00 95.69 87 THR A C 1
ATOM 663 O O . THR A 1 87 ? -4.117 -11.846 2.235 1.00 95.69 87 THR A O 1
ATOM 666 N N . ASP A 1 88 ? -4.771 -10.359 0.675 1.00 96.00 88 ASP A N 1
ATOM 667 C CA . ASP A 1 88 ? -4.073 -10.959 -0.468 1.00 96.00 88 ASP A CA 1
ATOM 668 C C . ASP A 1 88 ? -3.191 -9.916 -1.185 1.00 96.00 88 ASP A C 1
ATOM 670 O O . ASP A 1 88 ? -3.499 -9.442 -2.288 1.00 96.00 88 ASP A O 1
ATOM 674 N N . PRO A 1 89 ? -2.096 -9.483 -0.533 1.00 96.94 89 PRO A N 1
ATOM 675 C CA . PRO A 1 89 ? -1.266 -8.409 -1.043 1.00 96.94 89 PRO A CA 1
ATOM 676 C C . PRO A 1 89 ? -0.516 -8.801 -2.331 1.00 96.94 89 PRO A C 1
ATOM 678 O O . PRO A 1 89 ? -0.103 -9.953 -2.500 1.00 96.94 89 PRO A O 1
ATOM 681 N N . PRO A 1 90 ? -0.243 -7.840 -3.237 1.00 97.19 90 PRO A N 1
ATOM 682 C CA . PRO A 1 90 ? 0.465 -8.091 -4.496 1.00 97.19 90 PRO A CA 1
ATOM 683 C C . PRO A 1 90 ? 1.803 -8.830 -4.358 1.00 97.19 90 PRO A C 1
ATOM 685 O O . PRO A 1 90 ? 2.159 -9.625 -5.228 1.00 97.19 90 PRO A O 1
ATOM 688 N N . ALA A 1 91 ? 2.544 -8.612 -3.271 1.00 96.88 91 ALA A N 1
ATOM 689 C CA . ALA A 1 91 ? 3.819 -9.282 -3.040 1.00 96.88 91 ALA A CA 1
ATOM 690 C C . ALA A 1 91 ? 3.709 -10.812 -2.972 1.00 96.88 91 ALA A C 1
ATOM 692 O O . ALA A 1 91 ? 4.599 -11.488 -3.482 1.00 96.88 91 ALA A O 1
ATOM 693 N N . HIS A 1 92 ? 2.610 -11.359 -2.440 1.00 94.19 92 HIS A N 1
ATOM 694 C CA . HIS A 1 92 ? 2.391 -12.809 -2.422 1.00 94.19 92 HIS A CA 1
ATOM 695 C C . HIS A 1 92 ? 2.229 -13.367 -3.841 1.00 94.19 92 HIS A C 1
ATOM 697 O O . HIS A 1 92 ? 2.787 -14.410 -4.179 1.00 94.19 92 HIS A O 1
ATOM 703 N N . ARG A 1 93 ? 1.513 -12.635 -4.703 1.00 91.06 93 ARG A N 1
ATOM 704 C CA . ARG A 1 93 ? 1.290 -13.020 -6.104 1.00 91.06 93 ARG A CA 1
ATOM 705 C C . ARG A 1 93 ? 2.575 -12.949 -6.930 1.00 91.06 93 ARG A C 1
ATOM 707 O O . ARG A 1 93 ? 2.786 -13.791 -7.794 1.00 91.06 93 ARG A O 1
ATOM 714 N N . ALA A 1 94 ? 3.446 -11.981 -6.647 1.00 88.25 94 ALA A N 1
ATOM 715 C CA . ALA A 1 94 ? 4.737 -11.844 -7.321 1.00 88.25 94 ALA A CA 1
ATOM 716 C C . ALA A 1 94 ? 5.736 -12.957 -6.968 1.00 88.25 94 ALA A C 1
ATOM 718 O O . ALA A 1 94 ? 6.623 -13.244 -7.762 1.00 88.25 94 ALA A O 1
ATOM 719 N N . GLU A 1 95 ? 5.626 -13.551 -5.780 1.00 81.31 95 GLU A N 1
ATOM 720 C CA . GLU A 1 95 ? 6.497 -14.645 -5.328 1.00 81.31 95 GLU A CA 1
ATOM 721 C C . GLU A 1 95 ? 6.021 -16.021 -5.816 1.00 81.31 95 GLU A C 1
ATOM 723 O O . GLU A 1 95 ? 6.804 -16.968 -5.844 1.00 81.31 95 GLU A O 1
ATOM 728 N N . ALA A 1 96 ? 4.757 -16.123 -6.235 1.00 69.88 96 ALA A N 1
ATOM 729 C CA . ALA A 1 96 ? 4.184 -17.315 -6.855 1.00 69.88 96 ALA A CA 1
ATOM 730 C C . ALA A 1 96 ? 4.440 -17.417 -8.377 1.00 69.88 96 ALA A C 1
ATOM 732 O O . ALA A 1 96 ? 4.098 -18.442 -8.970 1.00 69.88 96 ALA A O 1
ATOM 733 N N . ALA A 1 97 ? 5.001 -16.372 -8.999 1.00 59.00 97 ALA A N 1
ATOM 734 C CA . ALA A 1 97 ? 5.258 -16.246 -10.440 1.00 59.00 97 ALA A CA 1
ATOM 735 C C . ALA A 1 97 ? 6.747 -16.402 -10.785 1.00 59.00 97 ALA A C 1
ATOM 737 O O . ALA A 1 97 ? 7.036 -16.987 -11.854 1.00 59.00 97 ALA A O 1
#

Secondary structure (DSSP, 8-state):
-HHHHHHHHHHTTTB-TTT-PBPP---TTS--SEEEEE-TTT--SSS--STTEEEEEEHHIIIIIIHHHHHS-TTT---HHHHHHHHS-HHHHHH--

Radius of gyration: 13.13 Å; chains: 1; bounding box: 32×29×30 Å

pLDDT: mean 90.33, std 12.73, range [41.81, 98.19]

Foldseek 3Di:
DVVLQVLLCVLVVCAALQPRDHFDPPDPPDDGQWDFAFDCVQPVDSDDPVPGTQGTHGPCCRPPNLVVLVVDDPVSNPPPSSVCSVPRGSSVVSVVD